Protein AF-A0A962QBS5-F1 (afdb_monomer)

Mean predicted aligned error: 7.02 Å

pLDDT: mean 87.9, std 14.66, range [42.72, 98.56]

Foldseek 3Di:
DDPDDDDDAADDQPDDDDPVCPVRHPPVPNVADDQPDKDFDADPPPRHTPDIHPHD

Solvent-accessible surface area (backbone atoms only — not comparable to full-atom values): 4111 Å² total; per-residue (Å²): 134,81,96,72,80,73,86,72,77,64,54,63,92,89,60,92,78,48,95,90,51,51,94,29,55,58,78,91,67,73,88,74,79,66,90,92,53,76,53,78,43,58,42,89,92,77,62,49,75,77,46,68,57,96,56,133

Secondary structure (DSSP, 8-state):
-----SSPPPPPTT----TTTGGG--TT--S---TTS--EEE-TTT--EEEE-S--

Structure (mmCIF, N/CA/C/O backbone):
data_AF-A0A962QBS5-F1
#
_entry.id   AF-A0A962QBS5-F1
#
loop_
_atom_site.group_PDB
_atom_site.id
_atom_site.type_symbol
_atom_site.label_atom_id
_atom_site.label_alt_id
_atom_site.label_comp_id
_atom_site.label_asym_id
_atom_site.label_entity_id
_atom_site.label_seq_id
_atom_site.pdbx_PDB_ins_code
_atom_site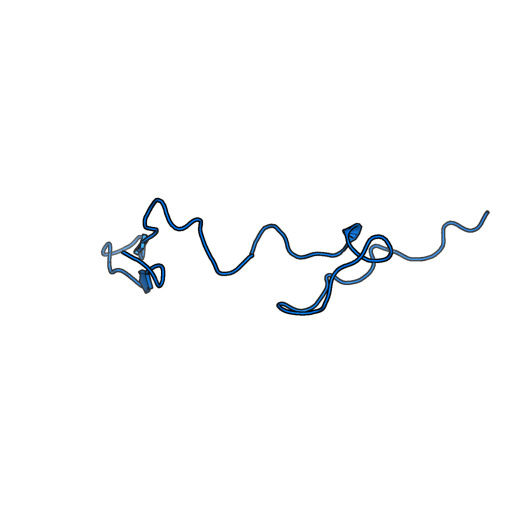.Cartn_x
_atom_site.Cartn_y
_atom_site.Cartn_z
_atom_site.occupancy
_atom_site.B_iso_or_equiv
_atom_site.auth_seq_id
_atom_site.auth_comp_id
_atom_site.auth_asym_id
_atom_site.auth_atom_id
_atom_site.pdbx_PDB_model_num
ATOM 1 N N . MET A 1 1 ? 8.732 -5.049 -36.217 1.00 42.72 1 MET A N 1
ATOM 2 C CA . MET A 1 1 ? 9.939 -5.814 -35.851 1.00 42.72 1 MET A CA 1
ATOM 3 C C . MET A 1 1 ? 9.590 -6.541 -34.565 1.00 42.72 1 MET A C 1
ATOM 5 O O . MET A 1 1 ? 9.579 -5.917 -33.521 1.00 42.72 1 MET A O 1
ATOM 9 N N . THR A 1 2 ? 9.103 -7.775 -34.738 1.00 47.88 2 THR A N 1
ATOM 10 C CA . THR A 1 2 ? 8.738 -8.790 -33.726 1.00 47.88 2 THR A CA 1
ATOM 11 C C . THR A 1 2 ? 8.051 -8.301 -32.447 1.00 47.88 2 THR A C 1
ATOM 13 O O . THR A 1 2 ? 8.679 -8.183 -31.402 1.00 47.88 2 THR A O 1
ATOM 16 N N . ASP A 1 3 ? 6.735 -8.113 -32.556 1.00 53.19 3 ASP A N 1
ATOM 17 C CA . ASP A 1 3 ? 5.788 -8.296 -31.453 1.00 53.19 3 ASP A CA 1
ATOM 18 C C . ASP A 1 3 ? 5.768 -9.796 -31.113 1.00 53.19 3 ASP A C 1
ATOM 20 O O . ASP A 1 3 ? 5.160 -10.610 -31.806 1.00 53.19 3 ASP A O 1
ATOM 24 N N . GLN A 1 4 ? 6.593 -10.181 -30.148 1.00 57.00 4 GLN A N 1
ATOM 25 C CA . GLN A 1 4 ? 6.602 -11.500 -29.537 1.00 57.00 4 GLN A CA 1
ATOM 26 C C . GLN A 1 4 ? 6.498 -11.267 -28.038 1.00 57.00 4 GLN A C 1
ATOM 28 O O . GLN A 1 4 ? 7.261 -10.468 -27.494 1.00 57.00 4 GLN A O 1
ATOM 33 N N . THR A 1 5 ? 5.679 -12.097 -27.394 1.00 53.09 5 THR A N 1
ATOM 34 C CA . THR A 1 5 ? 5.560 -12.313 -25.942 1.00 53.09 5 THR A CA 1
ATOM 35 C C . THR A 1 5 ? 4.403 -11.541 -25.310 1.00 53.09 5 THR A C 1
ATOM 37 O O . THR A 1 5 ? 4.376 -10.317 -25.293 1.00 53.09 5 THR A O 1
ATOM 40 N N . GLY A 1 6 ? 3.430 -12.287 -24.771 1.00 62.38 6 GLY A N 1
ATOM 41 C CA . GLY A 1 6 ? 2.417 -11.738 -23.866 1.00 62.38 6 GLY A CA 1
ATOM 42 C C . GLY A 1 6 ? 3.057 -11.050 -22.651 1.00 62.38 6 GLY A C 1
ATOM 43 O O . GLY A 1 6 ? 4.278 -11.109 -22.499 1.00 62.38 6 GLY A O 1
ATOM 44 N N . PRO A 1 7 ? 2.264 -10.392 -21.785 1.00 68.00 7 PRO A N 1
ATOM 45 C CA . PRO A 1 7 ? 2.811 -9.580 -20.704 1.00 68.00 7 PRO A CA 1
ATOM 46 C C . PRO A 1 7 ? 3.815 -10.399 -19.891 1.00 68.00 7 PRO A C 1
ATOM 48 O O . PRO A 1 7 ? 3.495 -11.486 -19.401 1.00 68.00 7 PRO A O 1
ATOM 51 N N . ALA A 1 8 ? 5.048 -9.897 -19.815 1.00 75.50 8 ALA A N 1
ATOM 52 C CA . ALA A 1 8 ? 6.088 -10.509 -19.012 1.00 75.50 8 ALA A CA 1
ATOM 53 C C . ALA A 1 8 ? 5.603 -10.602 -17.554 1.00 75.50 8 ALA A C 1
ATOM 55 O O . ALA A 1 8 ? 4.896 -9.708 -17.081 1.00 75.50 8 ALA A O 1
ATOM 56 N N . PRO A 1 9 ? 5.951 -11.676 -16.829 1.00 84.94 9 PRO A N 1
ATOM 57 C CA . PRO A 1 9 ? 5.507 -11.839 -15.454 1.00 84.94 9 PRO A CA 1
ATOM 58 C C . PRO A 1 9 ? 6.018 -10.682 -14.589 1.00 84.94 9 PRO A C 1
ATOM 60 O O . PRO A 1 9 ? 7.161 -10.239 -14.749 1.00 84.94 9 PRO A O 1
ATOM 63 N N . THR A 1 10 ? 5.173 -10.211 -13.673 1.00 87.88 10 THR A N 1
ATOM 64 C CA . THR A 1 10 ? 5.526 -9.216 -12.651 1.00 87.88 10 THR A CA 1
ATOM 65 C C . THR A 1 10 ? 6.755 -9.672 -11.862 1.00 87.88 10 THR A C 1
ATOM 67 O O . THR A 1 10 ? 6.927 -10.872 -11.626 1.00 87.88 10 THR A O 1
ATOM 70 N N . LEU A 1 11 ? 7.611 -8.723 -11.479 1.00 91.62 11 LEU A N 1
ATOM 71 C CA . LEU A 1 11 ? 8.791 -8.992 -10.654 1.00 91.62 11 LEU A CA 1
ATOM 72 C C . LEU A 1 11 ? 8.396 -9.500 -9.265 1.00 91.62 11 LEU A C 1
ATOM 74 O O . LEU A 1 11 ? 7.303 -9.213 -8.762 1.00 91.62 11 LEU A O 1
ATOM 78 N N . LEU A 1 12 ? 9.298 -10.250 -8.634 1.00 90.38 12 LEU A N 1
ATOM 79 C CA . LEU A 1 12 ? 9.102 -10.663 -7.248 1.00 90.38 12 LEU A CA 1
ATOM 80 C C . LEU A 1 12 ? 9.306 -9.458 -6.308 1.00 90.38 12 LEU A C 1
ATOM 82 O O . LEU A 1 12 ? 10.134 -8.591 -6.590 1.00 90.38 12 LEU A O 1
ATOM 86 N N . PRO A 1 13 ? 8.593 -9.383 -5.169 1.00 86.12 13 PRO A N 1
ATOM 87 C CA . PRO A 1 13 ? 8.817 -8.319 -4.194 1.00 86.12 13 PRO A CA 1
ATOM 88 C C . PRO A 1 13 ? 10.276 -8.288 -3.713 1.00 86.12 13 PRO A C 1
ATOM 90 O O . PRO A 1 13 ? 10.800 -9.306 -3.261 1.00 86.12 13 PRO A O 1
ATOM 93 N N . GLY A 1 14 ? 10.914 -7.117 -3.786 1.00 84.69 14 GLY A N 1
ATOM 94 C CA . GLY A 1 14 ? 12.309 -6.916 -3.376 1.00 84.69 14 GLY A CA 1
ATOM 95 C C . GLY A 1 14 ? 13.360 -7.225 -4.448 1.00 84.69 14 GLY A C 1
ATOM 96 O O . GLY A 1 14 ? 14.550 -7.114 -4.162 1.00 84.69 14 GLY A O 1
ATOM 97 N N . GLU A 1 15 ? 12.950 -7.601 -5.661 1.00 92.25 15 GLU A N 1
ATOM 98 C CA . GLU A 1 15 ? 13.844 -7.667 -6.822 1.00 92.25 15 GLU A CA 1
ATOM 99 C C . GLU A 1 15 ? 14.310 -6.256 -7.229 1.00 92.25 15 GLU A C 1
ATOM 101 O O . GLU A 1 15 ? 13.551 -5.293 -7.121 1.00 92.25 15 GLU A O 1
ATOM 106 N N . GLU A 1 16 ? 15.568 -6.120 -7.662 1.00 94.31 16 GLU A N 1
ATOM 107 C CA . GLU A 1 16 ? 16.130 -4.828 -8.071 1.00 94.31 16 GLU A CA 1
ATOM 108 C C . GLU A 1 16 ? 15.496 -4.351 -9.386 1.00 94.31 16 GLU A C 1
ATOM 110 O O . GLU A 1 16 ? 15.390 -5.102 -10.362 1.00 94.31 16 GLU A O 1
ATOM 115 N N . VAL A 1 17 ? 15.074 -3.086 -9.404 1.00 95.38 17 VAL A N 1
ATOM 116 C CA . VAL A 1 17 ? 14.378 -2.469 -10.536 1.00 95.38 17 VAL A CA 1
ATOM 117 C C . VAL A 1 17 ? 15.277 -1.435 -11.209 1.00 95.38 17 VAL A C 1
ATOM 119 O O . VAL A 1 17 ? 15.833 -0.557 -10.550 1.00 95.38 17 VAL A O 1
ATOM 122 N N . ASP A 1 18 ? 15.375 -1.509 -12.534 1.00 95.62 18 ASP A N 1
ATOM 123 C CA . ASP A 1 18 ? 16.057 -0.556 -13.402 1.00 95.62 18 ASP A CA 1
ATOM 124 C C . ASP A 1 18 ? 15.197 -0.188 -14.631 1.00 95.62 18 ASP A C 1
ATOM 126 O O . ASP A 1 18 ? 14.041 -0.586 -14.768 1.00 95.62 18 ASP A O 1
ATOM 130 N N . LEU A 1 19 ? 15.744 0.607 -15.556 1.00 96.00 19 LEU A N 1
ATOM 131 C CA . LEU A 1 19 ? 15.001 1.075 -16.736 1.00 96.00 19 LEU A CA 1
ATOM 132 C C . LEU A 1 19 ? 14.671 -0.028 -17.757 1.00 96.00 19 LEU A C 1
ATOM 134 O O . LEU A 1 19 ? 13.899 0.223 -18.681 1.00 96.00 19 LEU A O 1
ATOM 138 N N . SER A 1 20 ? 15.270 -1.213 -17.639 1.00 94.81 20 SER A N 1
ATOM 139 C CA . SER A 1 20 ? 15.015 -2.355 -18.519 1.00 94.81 20 SER A CA 1
ATOM 140 C C . SER A 1 20 ? 13.876 -3.253 -18.029 1.00 94.81 20 SER A C 1
ATOM 142 O O . SER A 1 20 ? 13.364 -4.040 -18.825 1.00 94.81 20 SER A O 1
ATOM 144 N N . ASN A 1 21 ? 13.485 -3.146 -16.751 1.00 94.44 21 ASN A N 1
ATOM 145 C CA . ASN A 1 21 ? 12.473 -4.007 -16.126 1.00 94.44 21 ASN A CA 1
ATOM 146 C C . ASN A 1 21 ? 11.395 -3.256 -15.306 1.00 94.44 21 ASN A C 1
ATOM 148 O O . ASN A 1 21 ? 10.526 -3.904 -14.717 1.00 94.44 21 ASN A O 1
ATOM 152 N N . CYS A 1 22 ? 11.421 -1.917 -15.262 1.00 93.81 22 CYS A N 1
ATOM 153 C CA . CYS A 1 22 ? 10.501 -1.101 -14.457 1.00 93.81 22 CYS A CA 1
ATOM 154 C C . CYS A 1 22 ? 9.021 -1.219 -14.845 1.00 93.81 22 CYS A C 1
ATOM 156 O O . CYS A 1 22 ? 8.144 -1.005 -14.010 1.00 93.81 22 CYS A O 1
ATOM 158 N N . ASP A 1 23 ? 8.716 -1.614 -16.079 1.00 94.56 23 ASP A N 1
ATOM 159 C CA . ASP A 1 23 ? 7.355 -1.891 -16.550 1.00 94.56 23 ASP A CA 1
ATOM 160 C C . ASP A 1 23 ? 6.703 -3.089 -15.838 1.00 94.56 23 ASP A C 1
ATOM 162 O O . ASP A 1 23 ? 5.485 -3.271 -15.901 1.00 94.56 23 ASP A O 1
ATOM 166 N N . ARG A 1 24 ? 7.503 -3.894 -15.130 1.00 93.88 24 ARG A N 1
ATOM 167 C CA . ARG A 1 24 ? 7.084 -5.111 -14.427 1.00 93.88 24 ARG A CA 1
ATOM 168 C C . ARG A 1 24 ? 7.096 -4.969 -12.904 1.00 93.88 24 ARG A C 1
ATOM 170 O O . ARG A 1 24 ? 6.803 -5.951 -12.218 1.00 93.88 24 ARG A O 1
ATOM 177 N N . GLU A 1 25 ? 7.433 -3.798 -12.364 1.00 94.62 25 GLU A N 1
ATOM 178 C CA . GLU A 1 25 ? 7.475 -3.571 -10.917 1.00 94.62 25 GLU A CA 1
ATOM 179 C C . GLU A 1 25 ? 6.061 -3.628 -10.297 1.00 94.62 25 GLU A C 1
ATOM 181 O O . GLU A 1 25 ? 5.129 -2.978 -10.787 1.00 94.62 25 GLU A O 1
ATOM 186 N N . PRO A 1 26 ? 5.861 -4.357 -9.182 1.00 93.62 26 PRO A N 1
ATOM 187 C CA . PRO A 1 26 ? 4.579 -4.419 -8.482 1.00 93.62 26 PRO A CA 1
ATOM 188 C C . PRO A 1 26 ? 4.292 -3.158 -7.635 1.00 93.62 26 PRO A C 1
ATOM 190 O O . PRO A 1 26 ? 4.002 -3.245 -6.442 1.00 93.62 26 PRO A O 1
ATOM 193 N N . ILE A 1 27 ? 4.289 -1.972 -8.252 1.00 92.88 27 ILE A N 1
ATOM 194 C CA . ILE A 1 27 ? 4.141 -0.666 -7.570 1.00 92.88 27 ILE A CA 1
ATOM 195 C C . ILE A 1 27 ? 2.840 -0.495 -6.761 1.00 92.88 27 ILE A C 1
ATOM 197 O O . ILE A 1 27 ? 2.735 0.391 -5.919 1.00 92.88 27 ILE A O 1
ATOM 201 N N . HIS A 1 28 ? 1.825 -1.323 -7.015 1.00 92.19 28 HIS A N 1
ATOM 202 C CA . HIS A 1 28 ? 0.517 -1.276 -6.352 1.00 92.19 28 HIS A CA 1
ATOM 203 C C . HIS A 1 28 ? 0.472 -2.068 -5.033 1.00 92.19 28 HIS A C 1
ATOM 205 O O . HIS A 1 28 ? -0.507 -1.968 -4.293 1.00 92.19 28 HIS A O 1
ATOM 211 N N . ILE A 1 29 ? 1.516 -2.844 -4.728 1.00 92.94 29 ILE A N 1
ATOM 212 C CA . ILE A 1 29 ? 1.668 -3.622 -3.489 1.00 92.94 29 ILE A CA 1
ATOM 213 C C . ILE A 1 29 ? 3.073 -3.427 -2.879 1.00 92.94 29 ILE A C 1
ATOM 215 O O . ILE A 1 29 ? 3.786 -4.400 -2.646 1.00 92.94 29 ILE A O 1
ATOM 219 N N . PRO A 1 30 ? 3.487 -2.181 -2.575 1.00 91.75 30 PRO A N 1
ATOM 220 C CA . PRO A 1 30 ? 4.855 -1.874 -2.139 1.00 91.75 30 PRO A CA 1
ATOM 221 C C . PRO A 1 30 ? 5.218 -2.449 -0.758 1.00 91.75 30 PRO A C 1
ATOM 223 O O . PRO A 1 30 ? 6.392 -2.558 -0.423 1.00 91.75 30 PRO A O 1
ATOM 226 N N . GLY A 1 31 ? 4.227 -2.794 0.073 1.00 92.50 31 GLY A N 1
ATOM 227 C CA . GLY A 1 31 ? 4.448 -3.338 1.419 1.00 92.50 31 GLY A CA 1
ATOM 228 C C . GLY A 1 31 ? 4.841 -2.305 2.483 1.00 92.50 31 GLY A C 1
ATOM 229 O O . GLY A 1 31 ? 5.059 -2.674 3.635 1.00 92.50 31 GLY A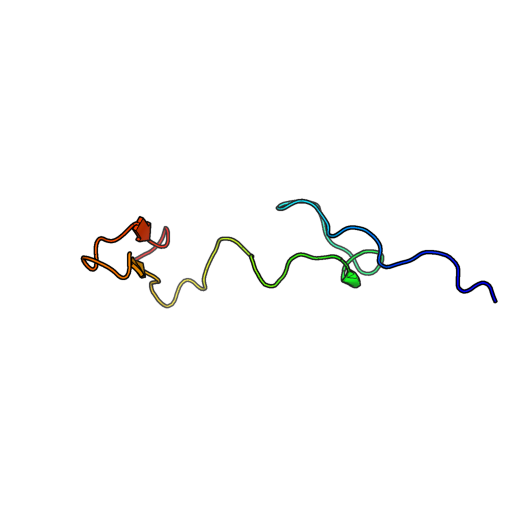 O 1
ATOM 230 N N . SER A 1 32 ? 4.892 -1.020 2.132 1.00 93.56 32 SER A N 1
ATOM 231 C CA . SER A 1 32 ? 5.214 0.089 3.033 1.00 93.56 32 SER A CA 1
ATOM 232 C C . SER A 1 32 ? 4.393 1.341 2.703 1.00 93.56 32 SER A C 1
ATOM 234 O O . SER A 1 32 ? 3.688 1.402 1.693 1.00 93.56 32 SER A O 1
ATOM 236 N N . ILE A 1 33 ? 4.459 2.332 3.592 1.00 94.62 33 ILE A N 1
ATOM 237 C CA . ILE A 1 33 ? 3.846 3.654 3.427 1.00 94.62 33 ILE A CA 1
ATOM 238 C C . ILE A 1 33 ? 4.893 4.749 3.669 1.00 94.62 33 ILE A C 1
ATOM 240 O O . ILE A 1 33 ? 5.991 4.470 4.143 1.00 94.62 33 ILE A O 1
ATOM 244 N N . GLN A 1 34 ? 4.547 6.002 3.373 1.00 94.06 34 GLN A N 1
ATOM 245 C CA . GLN A 1 34 ? 5.388 7.152 3.716 1.00 94.06 34 GLN A CA 1
ATOM 246 C C . GLN A 1 34 ? 5.374 7.432 5.229 1.00 94.06 34 GLN A C 1
ATOM 248 O O . GLN A 1 34 ? 4.333 7.310 5.869 1.00 94.06 34 GLN A O 1
ATOM 253 N N . ALA A 1 35 ? 6.505 7.890 5.779 1.00 94.56 35 ALA A N 1
ATOM 254 C CA . ALA A 1 35 ? 6.724 8.051 7.226 1.00 94.56 35 ALA A CA 1
ATOM 255 C C . ALA A 1 35 ? 5.924 9.187 7.900 1.00 94.56 35 ALA A C 1
ATOM 257 O O . ALA A 1 35 ? 5.961 9.347 9.114 1.00 94.56 35 ALA A O 1
ATOM 258 N N . HIS A 1 36 ? 5.215 10.014 7.133 1.00 94.44 36 HIS A N 1
ATOM 259 C CA . HIS A 1 36 ? 4.452 11.154 7.655 1.00 94.44 36 HIS A CA 1
ATOM 260 C C . HIS A 1 36 ? 2.984 10.804 7.973 1.00 94.44 36 HIS A C 1
ATOM 262 O O . HIS A 1 36 ? 2.128 11.689 8.031 1.00 94.44 36 HIS A O 1
ATOM 268 N N . GLY A 1 37 ? 2.656 9.521 8.103 1.00 92.75 37 GLY A N 1
ATOM 269 C CA . GLY A 1 37 ? 1.316 9.043 8.423 1.00 92.75 37 GLY A CA 1
ATOM 270 C C . GLY A 1 37 ? 1.332 7.595 8.901 1.00 92.75 37 GLY A C 1
ATOM 271 O O . GLY A 1 37 ? 2.374 6.951 8.909 1.00 92.75 37 GLY A O 1
ATOM 272 N N . ALA A 1 38 ? 0.158 7.089 9.275 1.00 95.56 38 ALA A N 1
ATOM 273 C CA . ALA A 1 38 ? -0.034 5.707 9.702 1.00 95.56 38 ALA A CA 1
ATOM 274 C C . ALA A 1 38 ? -1.151 5.042 8.884 1.00 95.56 38 ALA A C 1
ATOM 276 O O . ALA A 1 38 ? -2.117 5.701 8.490 1.00 95.56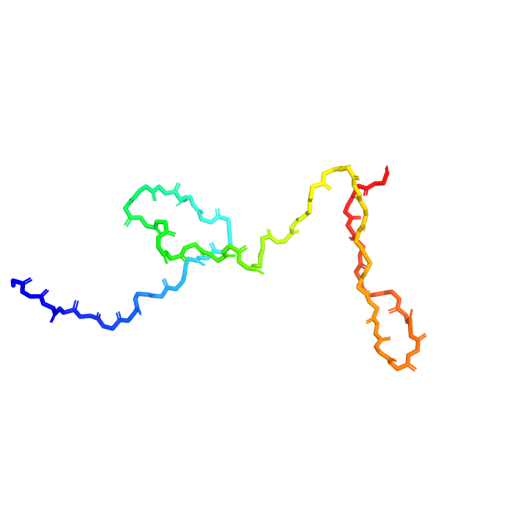 38 ALA A O 1
ATOM 277 N N . LEU A 1 39 ? -1.032 3.732 8.651 1.00 96.50 39 LEU A N 1
ATOM 278 C CA . LEU A 1 39 ? -2.034 2.923 7.952 1.00 96.50 39 LEU A CA 1
ATOM 279 C C . LEU A 1 39 ? -2.486 1.758 8.838 1.00 96.50 39 LEU A C 1
ATOM 281 O O . LEU A 1 39 ? -1.667 1.006 9.367 1.00 96.50 39 LEU A O 1
ATOM 285 N N . LEU A 1 40 ? -3.804 1.588 8.946 1.00 97.19 40 LEU A N 1
ATOM 286 C CA . LEU A 1 40 ? -4.449 0.480 9.645 1.00 97.19 40 LEU A CA 1
ATOM 287 C C . LEU A 1 40 ? -5.307 -0.302 8.654 1.00 97.19 40 LEU A C 1
ATOM 289 O O . LEU A 1 40 ? -6.140 0.280 7.958 1.00 97.19 40 LEU A O 1
ATOM 293 N N . VAL A 1 41 ? -5.146 -1.623 8.627 1.00 97.62 41 VAL A N 1
ATOM 294 C CA . VAL A 1 41 ? -6.034 -2.521 7.879 1.00 97.62 41 VAL A CA 1
ATOM 295 C C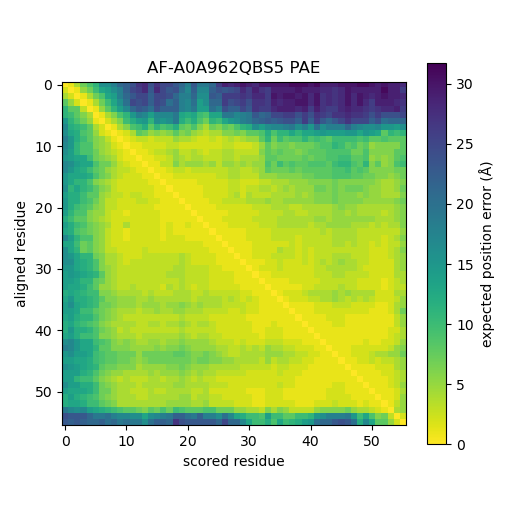 . VAL A 1 41 ? -6.951 -3.211 8.872 1.00 97.62 41 VAL A C 1
ATOM 297 O O . VAL A 1 41 ? -6.481 -3.844 9.819 1.00 97.62 41 VAL A O 1
ATOM 300 N N . LEU A 1 42 ? -8.259 -3.082 8.666 1.00 98.50 42 LEU A N 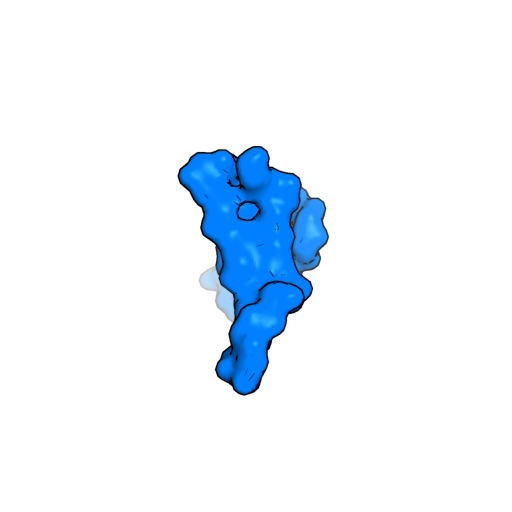1
ATOM 301 C CA . LEU A 1 42 ? -9.275 -3.615 9.563 1.00 98.50 42 LEU A CA 1
ATOM 302 C C . LEU A 1 42 ? -10.092 -4.686 8.847 1.00 98.50 42 LEU A C 1
ATOM 304 O O . LEU A 1 42 ? -10.426 -4.559 7.667 1.00 98.50 42 LEU A O 1
ATOM 308 N N . ARG A 1 43 ? -10.463 -5.735 9.578 1.00 98.56 43 ARG A N 1
ATOM 309 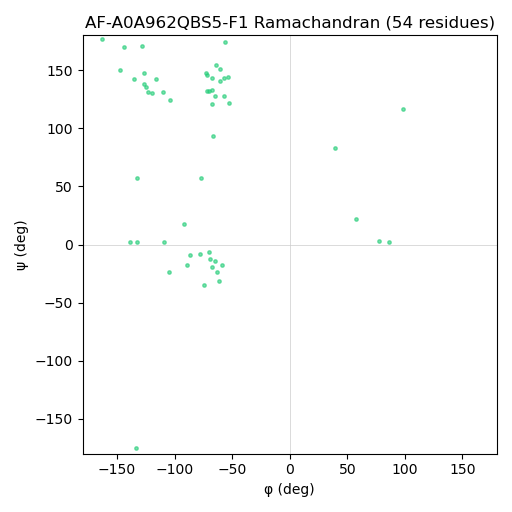C CA . ARG A 1 43 ? -11.449 -6.701 9.103 1.00 98.56 43 ARG A CA 1
ATOM 310 C C . ARG A 1 43 ? -12.836 -6.058 9.110 1.00 98.56 43 ARG A C 1
ATOM 312 O O . ARG A 1 43 ? -13.266 -5.495 10.110 1.00 98.56 43 ARG A O 1
ATOM 319 N N . VAL A 1 44 ? -13.565 -6.202 8.006 1.00 98.25 44 VAL A N 1
ATOM 320 C CA . VAL A 1 44 ? -14.873 -5.549 7.807 1.00 98.25 44 VAL A CA 1
ATOM 321 C C . VAL A 1 44 ? -15.929 -5.976 8.837 1.00 98.25 44 VAL A C 1
ATOM 323 O O . VAL A 1 44 ? -16.801 -5.187 9.177 1.00 98.25 44 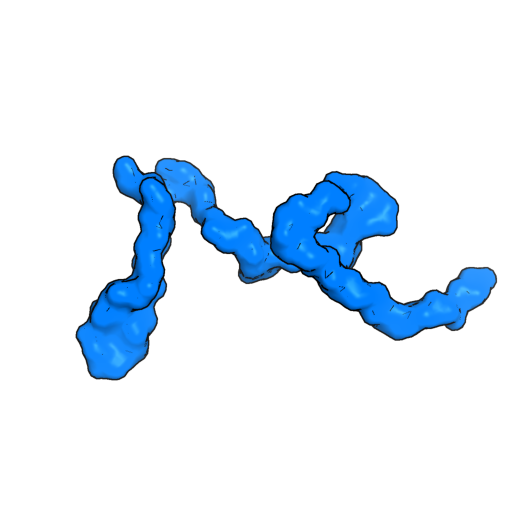VAL A O 1
ATOM 326 N N . THR A 1 45 ? -15.870 -7.208 9.344 1.00 98.38 45 THR A N 1
ATOM 327 C CA . THR A 1 45 ? -16.929 -7.778 10.195 1.00 98.38 45 THR A CA 1
ATOM 328 C C . THR A 1 45 ? -16.957 -7.232 11.620 1.00 98.38 45 THR A C 1
ATOM 330 O O . THR A 1 45 ? -18.028 -7.138 12.208 1.00 98.38 45 THR A O 1
ATOM 333 N N . ASP A 1 46 ? -15.794 -6.927 12.192 1.00 98.12 46 ASP A N 1
ATOM 334 C CA . ASP A 1 46 ? -15.619 -6.621 13.619 1.00 98.12 46 ASP A CA 1
ATOM 335 C C . ASP A 1 46 ? -14.659 -5.446 13.869 1.00 98.12 46 ASP A C 1
ATOM 337 O O . ASP A 1 46 ? -14.394 -5.105 15.019 1.00 98.12 46 ASP A O 1
ATOM 341 N N . LEU A 1 47 ? -14.145 -4.821 12.802 1.00 98.19 47 LEU A N 1
ATOM 342 C CA . LEU A 1 47 ? -13.145 -3.752 12.850 1.00 98.19 47 LEU A CA 1
ATOM 343 C C . LEU A 1 47 ? -11.851 -4.156 13.578 1.00 98.19 47 LEU A C 1
ATOM 345 O O . LEU A 1 47 ? -11.075 -3.300 14.003 1.00 98.19 47 LEU A O 1
ATOM 349 N N . HIS A 1 48 ? -11.571 -5.456 13.685 1.00 98.31 48 HIS A N 1
ATOM 350 C CA . HIS A 1 48 ? -10.319 -5.936 14.247 1.00 98.31 48 HIS A CA 1
ATOM 351 C C . HIS A 1 48 ? -9.148 -5.519 13.349 1.00 98.31 48 HIS A C 1
ATOM 353 O O . HIS A 1 48 ? -9.146 -5.803 12.148 1.00 98.31 48 HIS A O 1
ATOM 359 N N . ILE A 1 49 ? -8.131 -4.880 13.931 1.00 98.00 49 ILE A N 1
ATOM 360 C CA . ILE A 1 49 ? -6.905 -4.496 13.222 1.00 98.00 49 ILE A CA 1
ATOM 361 C C . ILE A 1 49 ? -6.138 -5.770 12.850 1.00 98.00 49 ILE A C 1
ATOM 363 O O . ILE A 1 49 ? -5.780 -6.563 13.718 1.00 98.00 49 ILE A O 1
ATOM 367 N N . V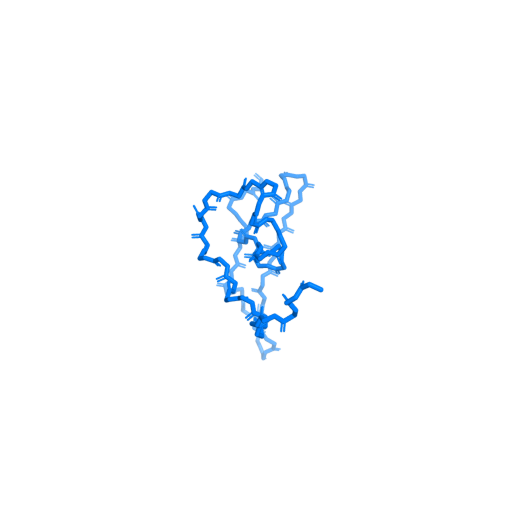AL A 1 50 ? -5.901 -5.991 11.560 1.00 98.06 50 VAL A N 1
ATOM 368 C CA . VAL A 1 50 ? -5.165 -7.162 11.050 1.00 98.06 50 VAL A CA 1
ATOM 369 C C . VAL A 1 50 ? -3.748 -6.818 10.608 1.00 98.06 50 VAL A C 1
ATOM 371 O O . VAL A 1 50 ? -2.893 -7.698 10.601 1.00 98.06 50 VAL A O 1
ATOM 374 N N . GLN A 1 51 ? -3.486 -5.553 10.270 1.00 97.25 51 GLN A N 1
ATOM 375 C CA . GLN A 1 51 ? -2.153 -5.042 9.953 1.00 97.25 51 GLN A CA 1
ATOM 376 C C . GLN A 1 51 ? -2.021 -3.579 10.386 1.00 97.25 51 GLN A C 1
ATOM 378 O O . GLN A 1 51 ? -2.999 -2.826 10.374 1.00 97.25 51 GLN A O 1
ATOM 383 N N . VAL A 1 52 ? -0.792 -3.194 10.728 1.00 96.88 52 VAL A N 1
ATOM 384 C CA . VAL A 1 52 ? -0.383 -1.830 11.092 1.00 96.88 52 VAL A CA 1
ATOM 385 C C . VAL A 1 52 ? 0.924 -1.520 10.364 1.00 96.88 52 VAL A C 1
ATOM 387 O O . VAL A 1 52 ? 1.761 -2.413 10.208 1.00 96.88 52 VAL A O 1
ATOM 390 N N . SER A 1 53 ? 1.098 -0.282 9.902 1.00 96.12 53 SER A N 1
ATOM 391 C CA . SER A 1 53 ? 2.395 0.210 9.421 1.00 96.12 53 SER A CA 1
ATOM 392 C C . SER A 1 53 ? 3.460 0.163 10.524 1.00 96.12 53 SER A C 1
ATOM 394 O O . SER A 1 53 ? 3.141 0.256 11.705 1.00 96.12 53 SER A O 1
ATOM 396 N N . GLN A 1 54 ? 4.730 0.004 10.147 1.00 89.38 54 GLN A N 1
ATOM 397 C CA . GLN A 1 54 ? 5.814 -0.224 11.113 1.00 89.38 54 GLN A CA 1
ATOM 398 C C . GLN A 1 54 ? 6.284 1.045 11.850 1.00 89.38 54 GLN A C 1
ATOM 400 O O . GLN A 1 54 ? 7.001 0.913 12.835 1.00 89.38 54 GLN A O 1
ATOM 405 N N . ASP A 1 55 ? 5.812 2.230 11.446 1.00 73.00 55 ASP A N 1
ATOM 406 C CA . ASP A 1 55 ? 6.191 3.515 12.038 1.00 73.00 55 ASP A CA 1
ATOM 407 C C . ASP A 1 55 ? 4.959 4.310 12.510 1.00 73.00 55 ASP A C 1
ATOM 409 O O . ASP A 1 55 ? 3.943 4.383 11.804 1.00 73.00 55 ASP A O 1
ATOM 413 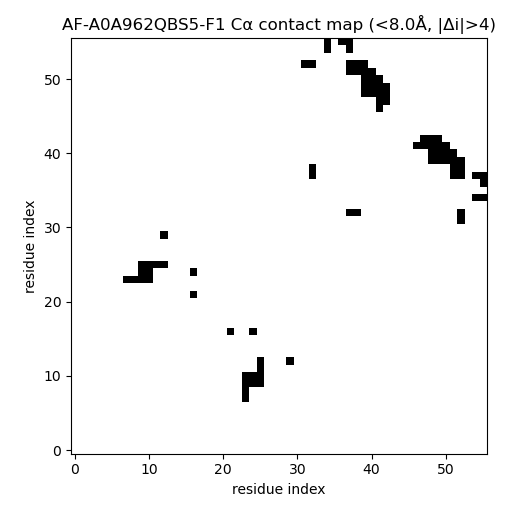N N . ILE A 1 56 ? 5.074 4.885 13.716 1.00 53.56 56 ILE A N 1
ATOM 414 C CA . ILE A 1 56 ? 4.178 5.875 14.336 1.00 53.56 56 ILE A CA 1
ATOM 415 C C . ILE A 1 56 ? 4.988 6.984 15.004 1.00 53.56 56 ILE A C 1
ATOM 417 O O . ILE A 1 56 ? 6.097 6.679 15.502 1.00 53.56 56 ILE A O 1
#

Radius of gyration: 17.07 Å; Cα contacts (8 Å, |Δi|>4): 43; chains: 1; bounding box: 33×24×50 Å

Sequence (56 aa):
MTDQTGPAPTLLPGEEVDLSNCDREPIHIPGSIQAHGALLVLRVTDLHIVQVSQDI